Protein AF-A0A0V8JHJ2-F1 (afdb_monomer_lite)

Foldseek 3Di:
DVVVVVVVVVVVVVVVVVVVVVVVVVVVVVCVVVPDDPDDDDDDDDDDDPDVVVVLVVVLVVLLVDPDDDDDDDDDQDPDPSSVSVVVSVD

Structure (mmCIF, N/CA/C/O backbone):
data_AF-A0A0V8JHJ2-F1
#
_entry.id   AF-A0A0V8JHJ2-F1
#
loop_
_atom_site.group_PDB
_atom_site.id
_atom_site.type_symbol
_atom_site.label_atom_id
_atom_site.label_alt_id
_atom_site.label_comp_id
_atom_site.label_asym_id
_atom_site.label_entity_id
_atom_site.label_seq_id
_atom_site.pdbx_PDB_ins_code
_atom_site.Cartn_x
_atom_site.Cartn_y
_atom_site.Cartn_z
_atom_site.occupancy
_atom_site.B_iso_or_equiv
_atom_site.auth_seq_id
_atom_site.auth_comp_id
_atom_site.auth_asym_id
_atom_site.auth_atom_id
_atom_site.pdbx_PDB_model_num
ATOM 1 N N . MET A 1 1 ? 39.774 1.141 -44.357 1.00 69.31 1 MET A N 1
ATOM 2 C CA . MET A 1 1 ? 39.311 1.474 -42.988 1.00 69.31 1 MET A CA 1
ATOM 3 C C . MET A 1 1 ? 38.000 2.267 -43.000 1.00 69.31 1 MET A C 1
ATOM 5 O O . MET A 1 1 ? 37.043 1.822 -42.387 1.00 69.31 1 MET A O 1
ATOM 9 N N . PHE A 1 2 ? 37.905 3.345 -43.789 1.00 83.50 2 PHE A N 1
ATOM 10 C CA . PHE A 1 2 ? 36.720 4.220 -43.884 1.00 83.50 2 PHE A CA 1
ATOM 11 C C . PHE A 1 2 ? 35.403 3.513 -44.272 1.00 83.50 2 PHE A C 1
ATOM 13 O O . PHE A 1 2 ? 34.382 3.710 -43.627 1.00 83.50 2 PHE A O 1
ATOM 20 N N . LYS A 1 3 ? 35.430 2.602 -45.260 1.00 88.62 3 LYS A N 1
ATOM 21 C CA . LYS A 1 3 ? 34.243 1.812 -45.652 1.00 88.62 3 LYS A CA 1
ATOM 22 C C . LYS A 1 3 ? 33.699 0.940 -44.509 1.00 88.62 3 LYS A C 1
ATOM 24 O O . LYS A 1 3 ? 32.492 0.840 -44.348 1.00 88.62 3 LYS A O 1
ATOM 29 N N . LYS A 1 4 ? 34.582 0.347 -43.691 1.00 91.56 4 LYS A N 1
ATOM 30 C CA . LYS A 1 4 ? 34.181 -0.455 -42.520 1.00 91.56 4 LYS A CA 1
ATOM 31 C C . LYS A 1 4 ? 33.546 0.428 -41.442 1.00 91.56 4 LYS A C 1
ATOM 33 O O . LYS A 1 4 ? 32.524 0.053 -40.886 1.00 91.56 4 LYS A O 1
ATOM 38 N N . LEU A 1 5 ? 34.111 1.615 -41.208 1.00 94.31 5 LEU A N 1
ATOM 39 C CA . LEU A 1 5 ? 33.561 2.597 -40.270 1.00 94.31 5 LEU A CA 1
ATOM 40 C C . LEU A 1 5 ? 32.157 3.066 -40.690 1.00 94.31 5 LEU A C 1
ATOM 42 O O . LEU A 1 5 ? 31.261 3.130 -39.857 1.00 94.31 5 LEU A O 1
ATOM 46 N N . MET A 1 6 ? 31.946 3.314 -41.986 1.00 95.19 6 MET A N 1
ATOM 47 C CA . MET A 1 6 ? 30.639 3.711 -42.522 1.00 95.19 6 MET A CA 1
ATOM 48 C C . MET A 1 6 ? 29.581 2.610 -42.350 1.00 95.19 6 MET A C 1
ATOM 50 O O . MET A 1 6 ? 28.447 2.901 -41.982 1.00 95.19 6 MET A O 1
ATOM 54 N N . VAL A 1 7 ? 29.958 1.343 -42.562 1.00 96.38 7 VAL A N 1
ATOM 55 C CA . VAL A 1 7 ? 29.067 0.193 -42.332 1.00 96.38 7 VAL A CA 1
ATOM 56 C C . VAL A 1 7 ? 28.711 0.056 -40.850 1.00 96.38 7 VAL A C 1
ATOM 58 O O . VAL A 1 7 ? 27.548 -0.158 -40.526 1.00 96.38 7 VAL A O 1
ATOM 61 N N . ILE A 1 8 ? 29.679 0.224 -39.943 1.00 96.69 8 ILE A N 1
ATOM 62 C CA . ILE A 1 8 ? 29.425 0.174 -38.494 1.00 96.69 8 ILE A CA 1
ATOM 63 C C . ILE A 1 8 ? 28.456 1.287 -38.077 1.00 96.69 8 ILE A C 1
ATOM 65 O O . ILE A 1 8 ? 27.498 1.019 -37.356 1.00 96.69 8 ILE A O 1
ATOM 69 N N . LEU A 1 9 ? 28.663 2.513 -38.565 1.00 96.94 9 LEU A N 1
ATOM 70 C CA . LEU A 1 9 ? 27.779 3.638 -38.262 1.00 96.94 9 LEU A CA 1
ATOM 71 C C . LEU A 1 9 ? 26.347 3.374 -38.747 1.00 96.94 9 LEU A C 1
ATOM 73 O O . LEU A 1 9 ? 25.403 3.579 -37.991 1.00 96.94 9 LEU A O 1
ATOM 77 N N . LEU A 1 10 ? 26.194 2.848 -39.966 1.00 97.06 10 LEU A N 1
ATOM 78 C CA . LEU A 1 10 ? 24.892 2.475 -40.522 1.00 97.06 10 LEU A CA 1
ATOM 79 C C . LEU A 1 10 ? 24.175 1.440 -39.644 1.00 97.06 10 LEU A C 1
ATOM 81 O O . LEU A 1 10 ? 22.995 1.604 -39.344 1.00 97.06 10 LEU A O 1
ATOM 85 N N . LEU A 1 11 ? 24.885 0.395 -39.207 1.00 97.31 11 LEU A N 1
ATOM 86 C CA . LEU A 1 11 ? 24.317 -0.650 -38.351 1.00 97.31 11 LEU A CA 1
ATOM 87 C C . LEU A 1 11 ? 23.856 -0.094 -37.002 1.00 97.31 11 LEU A C 1
ATOM 89 O O . LEU A 1 11 ? 22.769 -0.439 -36.543 1.00 97.31 11 LEU A O 1
ATOM 93 N N . ILE A 1 12 ? 24.645 0.796 -36.397 1.00 97.56 12 ILE A N 1
ATOM 94 C CA . ILE A 1 12 ? 24.281 1.471 -35.147 1.00 97.56 12 ILE A CA 1
ATOM 95 C C . ILE A 1 12 ? 23.017 2.315 -35.350 1.00 97.56 12 ILE A C 1
ATOM 97 O O . ILE A 1 12 ? 22.078 2.220 -34.561 1.00 97.56 12 ILE A O 1
ATOM 101 N N . THR A 1 13 ? 22.947 3.099 -36.428 1.00 97.62 13 THR A N 1
ATOM 102 C CA . THR A 1 13 ? 21.754 3.896 -36.741 1.00 97.62 13 THR A CA 1
ATOM 103 C C . THR A 1 13 ? 20.526 3.011 -36.956 1.00 97.62 13 THR A C 1
ATOM 105 O O . THR A 1 13 ? 19.477 3.279 -36.371 1.00 97.62 13 THR A O 1
ATOM 108 N N . CYS A 1 14 ? 20.644 1.928 -37.728 1.00 97.75 14 CYS A N 1
ATOM 109 C CA . CYS A 1 14 ? 19.556 0.968 -37.919 1.00 97.75 14 CYS A CA 1
ATOM 110 C C . CYS A 1 14 ? 19.105 0.336 -36.597 1.00 97.75 14 CYS A C 1
ATOM 112 O O . CYS A 1 14 ? 17.904 0.221 -36.363 1.00 97.75 14 CYS A O 1
ATOM 114 N N . PHE A 1 15 ? 20.041 -0.021 -35.714 1.00 97.69 15 PHE A N 1
ATOM 115 C CA . PHE A 1 15 ? 19.727 -0.566 -34.395 1.00 97.69 15 PHE A CA 1
ATOM 116 C C . PHE A 1 15 ? 18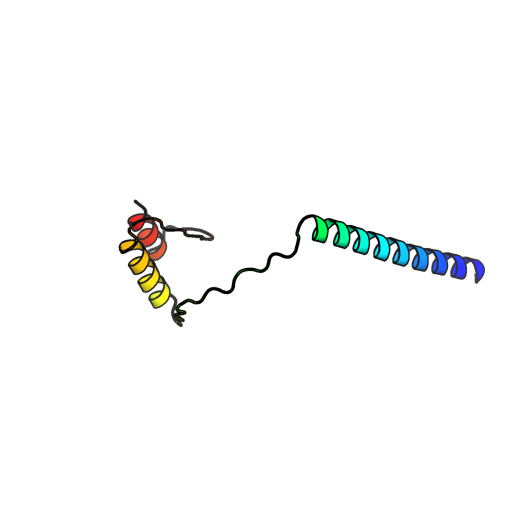.894 0.413 -33.557 1.00 97.69 15 PHE A C 1
ATOM 118 O O . PHE A 1 15 ? 17.850 0.032 -33.030 1.00 97.69 15 PHE A O 1
ATOM 125 N N . PHE A 1 16 ? 19.288 1.690 -33.497 1.00 97.94 16 PHE A N 1
ATOM 126 C CA . PHE A 1 16 ? 18.513 2.704 -32.777 1.00 97.94 16 PHE A CA 1
ATOM 127 C C . PHE A 1 16 ? 17.121 2.916 -33.378 1.00 97.94 16 PHE A C 1
ATOM 129 O O . PHE A 1 16 ? 16.154 3.045 -32.630 1.00 97.94 16 PHE A O 1
ATOM 136 N N . LEU A 1 17 ? 16.991 2.911 -34.707 1.00 97.88 17 LEU A N 1
ATOM 137 C CA . LEU A 1 17 ? 15.689 3.041 -35.366 1.00 97.88 17 LEU A CA 1
ATOM 138 C C . LEU A 1 17 ? 14.762 1.859 -35.052 1.00 97.88 17 LEU A C 1
ATOM 140 O O . LEU A 1 17 ? 13.588 2.073 -34.747 1.00 97.88 17 LEU A O 1
ATOM 144 N N . LEU A 1 18 ? 15.287 0.630 -35.074 1.00 97.88 18 LEU A N 1
ATOM 145 C CA . LEU A 1 18 ? 14.528 -0.567 -34.700 1.00 97.88 18 LEU A CA 1
ATOM 146 C C . LEU A 1 18 ? 14.097 -0.520 -33.233 1.00 97.88 18 LEU A C 1
ATOM 148 O O . LEU A 1 18 ? 12.941 -0.808 -32.932 1.00 97.88 18 LEU A O 1
ATOM 152 N N . PHE A 1 19 ? 14.986 -0.092 -32.335 1.00 97.75 19 PHE A N 1
ATOM 153 C CA . PHE A 1 19 ? 14.674 0.038 -30.914 1.00 97.75 19 PHE A CA 1
ATOM 154 C C . PHE A 1 19 ? 13.573 1.078 -30.657 1.00 97.75 19 PHE A C 1
ATOM 156 O O . PHE A 1 19 ? 12.623 0.819 -29.923 1.00 97.75 19 PHE A O 1
ATOM 163 N N . GLN A 1 20 ? 13.650 2.244 -31.307 1.00 97.44 20 GLN A N 1
ATOM 164 C CA . GLN A 1 20 ? 12.609 3.274 -31.210 1.00 97.44 20 GLN A CA 1
ATOM 165 C C . GLN A 1 20 ? 11.260 2.777 -31.742 1.00 97.44 20 GLN A C 1
ATOM 167 O O . GLN A 1 20 ? 10.213 3.065 -31.157 1.00 97.44 20 GLN A O 1
ATOM 172 N N . TRP A 1 21 ? 11.273 2.019 -32.841 1.00 98.06 21 TRP A N 1
ATOM 173 C CA . TRP A 1 21 ? 10.063 1.419 -33.390 1.00 98.06 21 TRP A CA 1
ATOM 174 C C . TRP A 1 21 ? 9.444 0.402 -32.427 1.00 98.06 21 TRP A C 1
ATOM 176 O O . TRP A 1 21 ? 8.246 0.487 -32.158 1.00 98.06 21 TRP A O 1
ATOM 186 N N . ASP A 1 22 ? 10.249 -0.493 -31.853 1.00 98.00 22 ASP A N 1
ATOM 187 C CA . ASP A 1 22 ? 9.792 -1.499 -30.889 1.00 98.00 22 ASP A CA 1
ATOM 188 C C . ASP A 1 22 ? 9.161 -0.857 -29.642 1.00 98.00 22 ASP A C 1
ATOM 190 O O . ASP A 1 22 ? 8.005 -1.139 -29.313 1.00 98.00 22 ASP A O 1
ATOM 194 N N . VAL A 1 23 ? 9.845 0.118 -29.029 1.00 97.81 23 VAL A N 1
ATOM 195 C CA . VAL A 1 23 ? 9.329 0.864 -27.868 1.00 97.81 23 VAL A CA 1
ATOM 196 C C . VAL A 1 23 ? 8.003 1.553 -28.195 1.00 97.81 23 VAL A C 1
ATOM 198 O O . VAL A 1 23 ? 7.049 1.479 -27.415 1.00 97.81 23 VAL A O 1
ATOM 201 N N . LYS A 1 24 ? 7.895 2.190 -29.368 1.00 97.81 24 LYS A N 1
ATOM 202 C CA . LYS A 1 24 ? 6.664 2.873 -29.791 1.00 97.81 24 LYS A CA 1
ATOM 203 C C . LYS A 1 24 ? 5.505 1.895 -29.991 1.00 97.81 24 LYS A C 1
ATOM 205 O O . LYS A 1 24 ? 4.368 2.204 -29.623 1.00 97.81 24 LYS A O 1
ATOM 210 N N . GLN A 1 25 ? 5.776 0.716 -30.546 1.00 97.62 25 GLN A N 1
ATOM 211 C CA . GLN A 1 25 ? 4.773 -0.332 -30.735 1.00 97.62 25 GLN A CA 1
ATOM 212 C C . GLN A 1 25 ? 4.338 -0.939 -29.396 1.00 97.62 25 GLN A C 1
ATOM 214 O O . GLN A 1 25 ? 3.137 -1.123 -29.175 1.00 97.62 25 GLN A O 1
ATOM 219 N N . GLY A 1 26 ? 5.280 -1.166 -28.477 1.00 97.25 26 GLY A N 1
ATOM 220 C CA . GLY A 1 26 ? 5.007 -1.587 -27.103 1.00 97.25 26 GLY A CA 1
ATOM 221 C C . GLY A 1 26 ? 4.120 -0.587 -26.362 1.00 97.25 26 GLY A C 1
ATOM 222 O O . GLY A 1 26 ? 3.068 -0.964 -25.845 1.00 97.25 26 GLY A O 1
ATOM 223 N N . TYR A 1 27 ? 4.471 0.701 -26.406 1.00 96.06 27 TYR A N 1
ATOM 224 C CA . TYR A 1 27 ? 3.668 1.782 -25.828 1.00 96.06 27 TYR A CA 1
ATOM 225 C C . TYR A 1 27 ? 2.248 1.821 -26.407 1.00 96.06 27 TYR A C 1
ATOM 227 O O . TYR A 1 27 ? 1.266 1.866 -25.663 1.00 96.06 27 TYR A O 1
ATOM 235 N N . LYS A 1 28 ? 2.112 1.742 -27.737 1.00 96.25 28 LYS A N 1
ATOM 236 C CA . LYS A 1 28 ? 0.805 1.733 -28.411 1.00 96.25 28 LYS A CA 1
ATOM 237 C C . LYS A 1 28 ? -0.047 0.530 -27.996 1.00 96.25 28 LYS A C 1
ATOM 239 O O . LYS A 1 28 ? -1.252 0.666 -27.793 1.00 96.25 28 LYS A O 1
ATOM 244 N N . LYS A 1 29 ? 0.559 -0.653 -27.866 1.00 97.12 29 LYS A N 1
ATOM 245 C CA . LYS A 1 29 ? -0.137 -1.865 -27.414 1.00 97.12 29 LYS A CA 1
ATOM 246 C C . LYS A 1 29 ? -0.564 -1.746 -25.951 1.00 97.12 29 LYS A C 1
ATOM 248 O O . LYS A 1 29 ? -1.705 -2.073 -25.632 1.00 97.12 29 LYS A O 1
ATOM 253 N N . TYR A 1 30 ? 0.323 -1.253 -25.088 1.00 95.25 30 TYR A N 1
ATOM 254 C CA . TYR A 1 30 ? 0.054 -1.077 -23.663 1.00 95.25 30 TYR A CA 1
ATOM 255 C C . TYR A 1 30 ? -1.084 -0.086 -23.422 1.00 95.25 30 TYR A C 1
ATOM 257 O O . TYR A 1 30 ? -2.048 -0.436 -22.753 1.00 95.25 30 TYR A O 1
ATOM 265 N N . THR A 1 31 ? -1.014 1.103 -24.024 1.00 93.94 31 THR A N 1
ATOM 266 C CA . THR A 1 31 ? -2.038 2.156 -23.878 1.00 93.94 31 THR A CA 1
ATOM 267 C C . THR A 1 31 ? -3.392 1.748 -24.453 1.00 93.94 31 THR A C 1
ATOM 269 O O . THR A 1 31 ? -4.424 2.107 -23.897 1.00 93.94 31 THR A O 1
ATOM 272 N N . LYS A 1 32 ? -3.415 0.948 -25.529 1.00 94.44 32 LYS A N 1
ATOM 273 C CA . LYS A 1 32 ? -4.661 0.376 -26.058 1.00 94.44 32 LYS A CA 1
ATOM 274 C C . LYS A 1 32 ? -5.291 -0.642 -25.100 1.00 94.44 32 LYS A C 1
ATOM 276 O O . LYS A 1 32 ? -6.511 -0.690 -24.995 1.00 94.44 32 LYS A O 1
ATOM 281 N N . ALA A 1 33 ? -4.478 -1.471 -24.443 1.00 95.50 33 ALA A N 1
ATOM 282 C CA . ALA A 1 33 ? -4.955 -2.461 -23.475 1.00 95.50 33 ALA A CA 1
ATOM 283 C C . ALA A 1 33 ? -5.297 -1.845 -22.105 1.00 95.50 33 ALA A C 1
ATOM 285 O O . ALA A 1 33 ? -6.159 -2.362 -21.401 1.00 95.50 33 ALA A O 1
ATOM 286 N N . HIS A 1 34 ? -4.651 -0.733 -21.752 1.00 92.31 34 HIS A N 1
ATOM 287 C CA . HIS A 1 34 ? -4.809 -0.014 -20.490 1.00 92.31 34 HIS A CA 1
ATOM 288 C C . HIS A 1 34 ? -5.197 1.436 -20.794 1.00 92.31 34 HIS A C 1
ATOM 290 O O . HIS A 1 34 ? -4.363 2.337 -20.653 1.00 92.31 34 HIS A O 1
ATOM 296 N N . PRO A 1 35 ? -6.434 1.677 -21.270 1.00 89.31 35 PRO A N 1
ATOM 297 C CA . PRO A 1 35 ? -6.895 3.034 -21.505 1.00 89.31 35 PRO A CA 1
ATOM 298 C C . PRO A 1 35 ? -6.801 3.824 -20.202 1.00 89.31 35 PRO A C 1
ATOM 300 O O . PRO A 1 35 ? -7.063 3.290 -19.120 1.00 89.31 35 PRO A O 1
ATOM 303 N N . TYR A 1 36 ? -6.436 5.098 -20.316 1.00 84.00 36 TYR A N 1
ATOM 304 C CA . TYR A 1 36 ? -6.469 6.008 -19.182 1.00 84.00 36 TYR A CA 1
ATOM 305 C C . TYR A 1 36 ? -7.875 5.996 -18.575 1.00 84.00 36 TYR A C 1
ATOM 307 O O . TYR A 1 36 ? -8.865 6.231 -19.270 1.00 84.00 36 TYR A O 1
ATOM 315 N N . ARG A 1 37 ? -7.957 5.667 -17.288 1.00 84.69 37 ARG A N 1
ATOM 316 C CA . ARG A 1 37 ? -9.180 5.776 -16.501 1.00 84.69 37 ARG A CA 1
ATOM 317 C C . ARG A 1 37 ? -8.985 6.947 -15.560 1.00 84.69 37 ARG A C 1
ATOM 319 O O . ARG A 1 37 ? -8.075 6.914 -14.736 1.00 84.69 37 ARG A O 1
ATOM 326 N N . GLU A 1 38 ? -9.826 7.964 -15.693 1.00 83.38 38 GLU A N 1
ATOM 327 C CA . GLU A 1 38 ? -9.913 8.999 -14.673 1.00 83.38 38 GLU A CA 1
ATOM 328 C C . GLU A 1 38 ? -10.417 8.351 -13.388 1.00 83.38 38 GLU A C 1
ATOM 330 O O . GLU A 1 38 ? -11.547 7.867 -13.310 1.00 83.38 38 GLU A O 1
ATOM 335 N N . THR A 1 39 ? -9.550 8.293 -12.382 1.00 82.75 39 THR A N 1
ATOM 336 C CA . THR A 1 39 ? -9.985 7.973 -11.030 1.00 82.75 39 THR A CA 1
ATOM 337 C C . THR A 1 39 ? -10.784 9.168 -10.536 1.00 82.75 39 THR A C 1
AT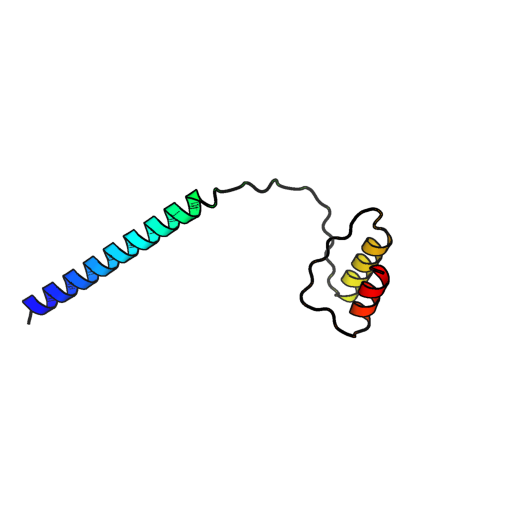OM 339 O O . THR A 1 39 ? -10.258 10.278 -10.461 1.00 82.75 39 THR A O 1
ATOM 342 N N . THR A 1 40 ? -12.054 8.955 -10.207 1.00 82.88 40 THR A N 1
ATOM 343 C CA . THR A 1 40 ? -12.901 9.993 -9.617 1.00 82.88 40 THR A CA 1
ATOM 344 C C . THR A 1 40 ? -12.229 10.572 -8.376 1.00 82.88 40 THR A C 1
ATOM 346 O O . THR A 1 40 ? -11.770 9.828 -7.508 1.00 82.88 40 THR A O 1
ATOM 349 N N . ALA A 1 41 ? -12.172 11.899 -8.280 1.00 82.12 41 ALA A N 1
ATOM 350 C CA . ALA A 1 41 ? -11.707 12.557 -7.071 1.00 82.12 41 ALA A CA 1
ATOM 351 C C . ALA A 1 41 ? -12.724 12.312 -5.947 1.00 82.12 41 ALA A C 1
ATOM 353 O O . ALA A 1 41 ? -13.892 12.682 -6.067 1.00 82.12 41 ALA A O 1
ATOM 354 N N . TYR A 1 42 ? -12.282 11.684 -4.861 1.00 80.69 42 TYR A N 1
ATOM 355 C CA . TYR A 1 42 ? -13.107 11.473 -3.677 1.00 80.69 42 TYR A CA 1
ATOM 356 C C . TYR A 1 42 ? -12.810 12.554 -2.642 1.00 80.69 42 TYR A C 1
ATOM 358 O O . TYR A 1 42 ? -11.652 12.848 -2.344 1.00 80.69 42 TYR A O 1
ATOM 366 N N . THR A 1 43 ? -13.857 13.126 -2.056 1.00 86.06 43 THR A N 1
ATOM 367 C CA . THR A 1 43 ? -13.731 13.952 -0.853 1.00 86.06 43 THR A CA 1
ATOM 368 C C . THR A 1 43 ? -13.731 13.043 0.368 1.00 86.06 43 THR A C 1
ATOM 370 O O . THR A 1 43 ? -14.658 12.254 0.548 1.00 86.06 43 THR A O 1
ATOM 373 N N . GLY A 1 44 ? -12.715 13.156 1.218 1.00 84.69 44 GLY A N 1
ATOM 374 C CA . GLY A 1 44 ? -12.583 12.341 2.423 1.00 84.69 44 GLY A CA 1
ATOM 375 C C . GLY A 1 44 ? -12.002 13.131 3.587 1.00 84.69 44 GLY A C 1
ATOM 376 O O . GLY A 1 44 ? -11.490 14.237 3.417 1.00 84.69 44 GLY A O 1
ATOM 377 N N . LYS A 1 45 ? -12.084 12.551 4.786 1.00 88.81 45 LYS A N 1
ATOM 378 C CA . LYS A 1 45 ? -11.385 13.057 5.969 1.00 88.81 45 LYS A CA 1
ATOM 379 C C . LYS A 1 45 ? -10.031 12.364 6.057 1.00 88.81 45 LYS A C 1
ATOM 381 O O . LYS A 1 45 ? -9.968 11.140 6.019 1.00 88.81 45 LYS A O 1
ATOM 386 N N . LEU A 1 46 ? -8.965 13.151 6.169 1.00 89.62 46 LEU A N 1
ATOM 387 C CA . LEU A 1 46 ? -7.613 12.647 6.381 1.00 89.62 46 LEU A CA 1
ATOM 388 C C . LEU A 1 46 ? -7.205 12.899 7.830 1.00 89.62 46 LEU A C 1
ATOM 390 O O . LEU A 1 46 ? -7.314 14.020 8.326 1.00 89.62 46 LEU A O 1
ATOM 394 N N . THR A 1 47 ? -6.683 11.869 8.486 1.00 92.44 47 THR A N 1
ATOM 395 C CA . THR A 1 47 ? -6.051 11.987 9.801 1.00 92.44 47 THR A CA 1
ATOM 396 C C . THR A 1 47 ? -4.619 11.485 9.699 1.00 92.44 47 THR A C 1
ATOM 398 O O . THR A 1 47 ? -4.374 10.381 9.219 1.00 92.44 47 THR A O 1
ATOM 401 N N . MET A 1 48 ? -3.665 12.313 10.124 1.00 94.44 48 MET A N 1
ATOM 402 C CA . MET A 1 48 ? -2.247 11.962 10.145 1.00 94.44 48 MET A CA 1
ATOM 403 C C . MET A 1 48 ? -1.856 11.501 11.549 1.00 94.44 48 MET A C 1
ATOM 405 O O . MET A 1 48 ? -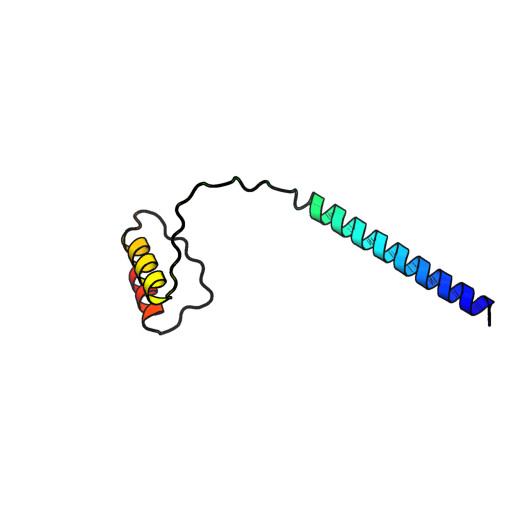2.033 12.238 12.519 1.00 94.44 48 MET A O 1
ATOM 409 N N . PHE A 1 49 ? -1.294 10.298 11.649 1.00 95.75 49 PHE A N 1
ATOM 410 C CA . PHE A 1 49 ? -0.790 9.743 12.902 1.00 95.75 49 PHE A CA 1
ATOM 411 C C . PHE A 1 49 ? 0.744 9.794 12.909 1.00 95.75 49 PHE A C 1
ATOM 413 O O . PHE A 1 49 ? 1.370 9.011 12.197 1.00 95.75 49 PHE A O 1
ATOM 420 N N . PRO A 1 50 ? 1.371 10.685 13.698 1.00 93.31 50 PRO A N 1
ATOM 421 C CA . PRO A 1 50 ? 2.832 10.792 13.751 1.00 93.31 50 PRO A CA 1
ATOM 422 C C . PRO A 1 50 ? 3.491 9.599 14.459 1.00 93.31 50 PRO A C 1
ATOM 424 O O . PRO A 1 50 ? 4.689 9.376 14.325 1.00 93.31 50 PRO A O 1
ATOM 427 N N . GLU A 1 51 ? 2.711 8.823 15.213 1.00 95.88 51 GLU A N 1
ATOM 428 C CA . GLU A 1 51 ? 3.167 7.677 15.991 1.00 95.88 51 GLU A CA 1
ATOM 429 C C . GLU A 1 51 ? 2.382 6.428 15.584 1.00 95.88 51 GLU A C 1
ATOM 431 O O . GLU A 1 51 ? 1.148 6.445 15.527 1.00 95.88 51 GLU A O 1
ATOM 436 N N . GLY A 1 52 ? 3.089 5.313 15.374 1.00 90.81 52 GLY A N 1
ATOM 437 C CA . GLY A 1 52 ? 2.461 4.041 15.006 1.00 90.81 52 GLY A CA 1
ATOM 438 C C . GLY A 1 52 ? 1.471 3.526 16.057 1.00 90.81 52 GLY A C 1
ATOM 439 O O . GLY A 1 52 ? 0.449 2.947 15.707 1.00 90.81 52 GLY A O 1
ATOM 440 N N . SER A 1 53 ? 1.709 3.790 17.344 1.00 92.56 53 SER A N 1
ATOM 441 C CA . SER A 1 53 ? 0.791 3.409 18.429 1.00 92.56 53 SER A CA 1
ATOM 442 C C . SER A 1 53 ? -0.594 4.050 18.277 1.00 92.56 53 SER A C 1
ATOM 444 O O . SER A 1 53 ? -1.608 3.373 18.465 1.00 92.56 53 SER A O 1
ATOM 446 N N . LYS A 1 54 ? -0.650 5.331 17.887 1.00 95.06 54 LYS A N 1
ATOM 447 C CA . LYS A 1 54 ? -1.904 6.055 17.628 1.00 95.06 54 LYS A CA 1
ATOM 448 C C . LYS A 1 54 ? -2.606 5.515 16.385 1.00 95.06 54 LYS A C 1
ATOM 450 O O . LYS A 1 54 ? -3.812 5.286 16.440 1.00 95.06 54 LYS A O 1
ATOM 455 N N . LEU A 1 55 ? -1.847 5.230 15.321 1.00 94.00 55 LEU A N 1
ATOM 456 C CA . LEU A 1 55 ? -2.373 4.596 14.107 1.00 94.00 55 LEU A CA 1
ATOM 457 C C . LEU A 1 55 ? -3.060 3.264 14.431 1.00 94.00 55 LEU A C 1
ATOM 459 O O . LEU A 1 55 ? -4.229 3.085 14.105 1.00 94.00 55 LEU A O 1
ATOM 463 N N . TYR A 1 56 ? -2.361 2.345 15.104 1.00 92.62 56 TYR A N 1
ATOM 464 C CA . TYR A 1 56 ? -2.914 1.025 15.415 1.00 92.62 56 TYR A CA 1
ATOM 465 C C . TYR A 1 56 ? -4.087 1.094 16.395 1.00 92.62 56 TYR A C 1
ATOM 467 O O . TYR A 1 56 ? -5.033 0.327 16.258 1.00 92.62 56 TYR A O 1
ATOM 475 N N . THR A 1 57 ? -4.069 2.027 17.351 1.00 94.12 57 THR A N 1
ATOM 476 C CA . THR A 1 57 ? -5.206 2.230 18.264 1.00 94.12 57 THR A CA 1
ATOM 477 C C . THR A 1 57 ? -6.454 2.691 17.510 1.00 94.12 57 THR A C 1
ATOM 479 O O . THR A 1 57 ? -7.530 2.138 17.734 1.00 94.12 57 THR A O 1
ATOM 482 N N . SER A 1 58 ? -6.313 3.659 16.595 1.00 94.94 58 SER A N 1
ATOM 483 C CA . SER A 1 58 ? -7.422 4.118 15.749 1.00 94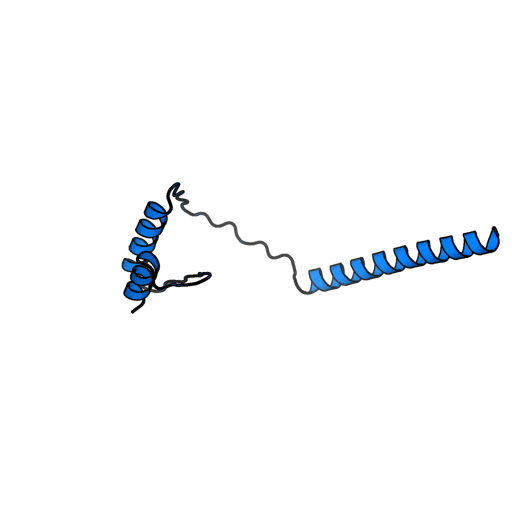.94 58 SER A CA 1
ATOM 484 C C . SER A 1 58 ? -7.929 2.988 14.855 1.00 94.94 58 SER A C 1
ATOM 486 O O . SER A 1 58 ? -9.110 2.671 14.889 1.00 94.94 58 SER A O 1
ATOM 488 N N . LEU A 1 59 ? -7.025 2.302 14.151 1.00 93.44 59 LEU A N 1
ATOM 489 C CA . LEU A 1 59 ? -7.367 1.217 13.230 1.00 93.44 59 LEU A CA 1
ATOM 490 C C . LEU A 1 59 ? -8.103 0.059 13.926 1.00 93.44 59 LEU A C 1
ATOM 492 O O . LEU A 1 59 ? -9.126 -0.405 13.433 1.00 93.44 59 LEU A O 1
ATOM 496 N N . LEU A 1 60 ? -7.632 -0.383 15.097 1.00 94.00 60 LEU A N 1
ATOM 497 C CA . LEU A 1 60 ? -8.307 -1.432 15.874 1.00 94.00 60 LEU A CA 1
ATOM 498 C C . LEU A 1 60 ? -9.667 -0.968 16.421 1.00 94.00 60 LEU A C 1
ATOM 500 O O . LEU A 1 60 ? -10.556 -1.793 16.622 1.00 94.00 60 LEU A O 1
ATOM 504 N N . THR A 1 61 ? -9.838 0.331 16.679 1.00 95.00 61 THR A N 1
ATOM 505 C CA . THR A 1 61 ? -11.132 0.902 17.084 1.00 95.00 61 THR A CA 1
ATOM 506 C C . THR A 1 61 ? -12.115 0.878 15.920 1.00 95.00 61 THR A C 1
ATOM 508 O O . THR A 1 61 ? -13.227 0.384 16.090 1.00 95.00 61 THR A O 1
ATOM 511 N N . ASP A 1 62 ? -11.683 1.312 14.735 1.00 93.88 62 ASP A N 1
ATOM 512 C CA . ASP A 1 62 ? -12.503 1.304 13.521 1.00 93.88 62 ASP A CA 1
ATOM 513 C C . ASP A 1 62 ? -12.930 -0.126 13.150 1.00 93.88 62 ASP A C 1
ATOM 515 O O . ASP A 1 62 ? -14.083 -0.361 12.801 1.00 93.88 62 ASP A O 1
ATOM 519 N N . MET A 1 63 ? -12.036 -1.110 13.313 1.00 94.38 63 MET A N 1
ATOM 520 C CA . MET A 1 63 ? -12.366 -2.527 13.116 1.00 94.38 63 MET A CA 1
ATOM 521 C C . MET A 1 63 ? -13.442 -3.028 14.085 1.00 94.38 63 MET A C 1
ATOM 523 O O . MET A 1 63 ? -14.359 -3.721 13.661 1.00 94.38 63 MET A O 1
ATOM 527 N N . LYS A 1 64 ? -13.362 -2.670 15.374 1.00 94.44 64 LYS A N 1
ATOM 528 C CA . LYS A 1 64 ? -14.375 -3.054 16.377 1.00 94.44 64 LYS A CA 1
ATOM 529 C C . LYS A 1 64 ? -15.752 -2.459 16.092 1.00 94.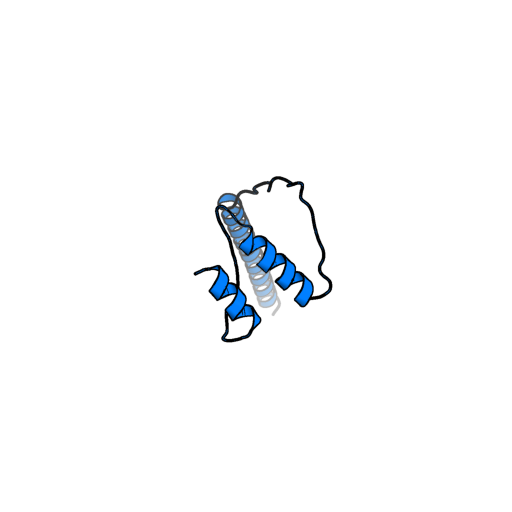44 64 LYS A C 1
ATOM 531 O O . LYS A 1 64 ?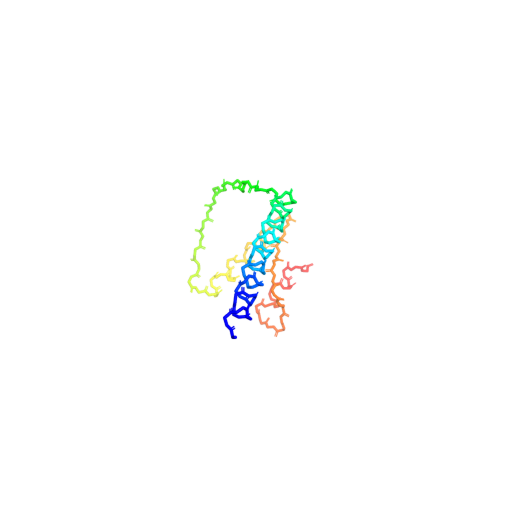 -16.752 -3.023 16.519 1.00 94.44 64 LYS A O 1
ATOM 536 N N . GLN A 1 65 ? -15.790 -1.296 15.448 1.00 95.25 65 GLN A N 1
ATOM 537 C CA . GLN A 1 65 ? -17.018 -0.565 15.136 1.00 95.25 65 GLN A CA 1
ATOM 538 C C . GLN A 1 65 ? -17.575 -0.905 13.747 1.00 95.25 65 GLN A C 1
ATOM 540 O O . GLN A 1 65 ? -18.643 -0.418 13.387 1.00 95.25 65 GLN A O 1
ATOM 545 N N . ALA A 1 66 ? -16.870 -1.714 12.953 1.00 94.56 66 ALA A N 1
ATOM 546 C CA . ALA A 1 66 ? -17.300 -2.064 11.611 1.00 94.56 66 ALA A CA 1
ATOM 547 C C . ALA A 1 66 ? -18.526 -2.992 11.647 1.00 94.56 66 ALA A C 1
ATOM 549 O O . ALA A 1 66 ? -18.474 -4.091 12.190 1.00 94.56 66 ALA A O 1
ATOM 550 N N . GLU A 1 67 ? -19.620 -2.569 11.014 1.00 93.81 67 GLU A N 1
ATOM 551 C CA . GLU A 1 67 ? -20.882 -3.327 11.003 1.00 93.81 67 GLU A CA 1
ATOM 552 C C . GLU A 1 67 ? -21.027 -4.267 9.796 1.00 93.81 67 GLU A C 1
ATOM 554 O O . GLU A 1 67 ? -21.895 -5.136 9.790 1.00 93.81 67 GLU A O 1
ATOM 559 N N . SER A 1 68 ? -20.227 -4.082 8.739 1.00 93.62 68 SER A N 1
ATOM 560 C CA . SER A 1 68 ? -20.409 -4.810 7.471 1.00 93.62 68 SER A CA 1
ATOM 561 C C . SER A 1 68 ? -19.155 -5.533 6.994 1.00 93.62 68 SER A C 1
ATOM 563 O O . SER A 1 68 ? -19.126 -6.759 6.976 1.00 93.62 68 SER A O 1
ATOM 565 N N . TYR A 1 69 ? -18.123 -4.796 6.577 1.00 92.25 69 TYR A N 1
ATOM 566 C CA . TYR A 1 69 ? -16.933 -5.387 5.966 1.00 92.25 69 TYR A CA 1
ATOM 567 C C . TYR A 1 69 ? -15.666 -4.670 6.417 1.00 92.25 69 TYR A C 1
ATOM 569 O O . TYR A 1 69 ? -15.625 -3.442 6.476 1.00 92.25 69 TYR A O 1
ATOM 577 N N . ILE A 1 70 ? -14.613 -5.450 6.652 1.00 90.69 70 ILE A N 1
ATOM 578 C CA . ILE A 1 70 ? -13.257 -4.962 6.897 1.00 90.69 70 ILE A CA 1
ATOM 579 C C . ILE A 1 70 ? -12.391 -5.420 5.722 1.00 90.69 70 ILE A C 1
ATOM 581 O O . ILE A 1 70 ? -12.168 -6.615 5.536 1.00 90.69 70 ILE A O 1
ATOM 585 N N . TYR A 1 71 ? -11.893 -4.470 4.929 1.00 90.06 71 TYR A N 1
ATOM 586 C CA . TYR A 1 71 ? -10.908 -4.733 3.879 1.00 90.06 71 TYR A CA 1
ATOM 587 C C . TYR A 1 71 ? -9.523 -4.367 4.402 1.00 90.06 71 TYR A C 1
ATOM 589 O O . TYR A 1 71 ? -9.232 -3.192 4.622 1.00 90.06 71 TYR A O 1
ATOM 597 N N . LEU A 1 72 ? -8.669 -5.370 4.601 1.00 86.31 72 LEU A N 1
ATOM 598 C CA . LEU A 1 72 ? -7.331 -5.178 5.148 1.00 86.31 72 LEU A CA 1
ATOM 599 C C . LEU A 1 72 ? -6.275 -5.725 4.190 1.00 86.31 72 LEU A C 1
ATOM 601 O O . LEU A 1 72 ? -6.305 -6.898 3.825 1.00 86.31 72 LEU A O 1
ATOM 605 N N . GLN A 1 73 ? -5.307 -4.882 3.836 1.00 86.75 73 GLN A N 1
ATOM 606 C CA . GLN A 1 73 ? -4.110 -5.299 3.118 1.00 86.75 73 GLN A CA 1
ATOM 607 C C . GLN A 1 73 ? -2.896 -5.175 4.035 1.00 86.75 73 GLN A C 1
ATOM 609 O O . GLN A 1 73 ? -2.588 -4.096 4.535 1.00 86.75 73 GLN A O 1
ATOM 614 N N . PHE A 1 74 ? -2.207 -6.291 4.249 1.00 85.31 74 PHE A N 1
ATOM 615 C CA . PHE A 1 74 ? -1.031 -6.392 5.106 1.00 85.31 74 PHE A CA 1
ATOM 616 C C . PHE A 1 74 ? 0.070 -7.171 4.384 1.00 85.31 74 PHE A C 1
ATOM 618 O O . PHE A 1 74 ? -0.203 -7.967 3.488 1.00 85.31 74 PHE A O 1
ATOM 625 N N . PHE A 1 75 ? 1.324 -6.930 4.768 1.00 86.50 75 PHE A N 1
ATOM 626 C CA . PHE A 1 75 ? 2.456 -7.679 4.226 1.00 86.50 75 PHE A CA 1
ATOM 627 C C . PHE A 1 75 ? 2.597 -9.041 4.924 1.00 86.50 75 PHE A C 1
ATOM 629 O O . PHE A 1 75 ? 2.603 -10.069 4.255 1.00 86.50 75 PHE A O 1
ATOM 636 N N . ILE A 1 76 ? 2.689 -9.055 6.263 1.00 88.69 76 ILE A N 1
ATOM 637 C CA . ILE A 1 76 ? 2.840 -10.264 7.095 1.00 88.69 76 ILE A CA 1
ATOM 638 C C . ILE A 1 76 ? 2.179 -10.028 8.467 1.00 88.69 76 ILE A C 1
ATOM 640 O O . ILE A 1 76 ? 2.331 -8.944 9.027 1.00 88.69 76 ILE A O 1
ATOM 644 N N . PHE A 1 77 ? 1.520 -11.051 9.027 1.00 88.19 77 PHE A N 1
ATOM 645 C CA . PHE A 1 77 ? 1.206 -11.147 10.461 1.00 88.19 77 PHE A CA 1
ATOM 646 C C . PHE A 1 77 ? 2.218 -12.055 11.160 1.00 88.19 77 PHE A C 1
ATOM 648 O O . PHE A 1 77 ? 2.601 -13.095 10.619 1.00 88.19 77 PHE A O 1
ATOM 655 N N . ARG A 1 78 ? 2.653 -11.673 12.359 1.00 89.75 78 ARG A N 1
ATOM 656 C CA . ARG A 1 78 ? 3.577 -12.463 13.184 1.00 89.75 78 ARG A CA 1
ATOM 657 C C . ARG A 1 78 ? 2.954 -12.731 14.548 1.00 89.75 78 ARG A C 1
ATOM 659 O O . ARG A 1 78 ? 1.940 -12.139 14.896 1.00 89.75 78 ARG A O 1
ATOM 666 N N . ASP A 1 79 ? 3.566 -13.619 15.320 1.00 93.12 79 ASP A N 1
ATOM 667 C CA . ASP A 1 79 ? 3.216 -13.789 16.730 1.00 93.12 79 ASP A CA 1
ATOM 668 C C . ASP A 1 79 ? 3.801 -12.625 17.548 1.00 93.12 79 ASP A C 1
ATOM 670 O O . ASP A 1 79 ? 4.874 -12.717 18.144 1.00 93.12 79 ASP A O 1
ATOM 674 N N . ASP A 1 80 ? 3.147 -11.468 17.450 1.00 92.44 80 ASP A N 1
ATOM 675 C CA . ASP A 1 80 ? 3.490 -10.252 18.178 1.00 92.44 80 ASP A CA 1
ATOM 676 C C . ASP A 1 80 ? 2.234 -9.589 18.774 1.00 92.44 80 ASP A C 1
ATOM 678 O O . ASP A 1 80 ? 1.121 -9.800 18.279 1.00 92.44 80 ASP A O 1
ATOM 682 N N . PRO A 1 81 ? 2.381 -8.754 19.823 1.00 91.75 81 PRO A N 1
ATOM 683 C CA . PRO A 1 81 ? 1.237 -8.217 20.556 1.00 91.75 81 PRO A CA 1
ATOM 684 C C . PRO A 1 81 ? 0.263 -7.368 19.734 1.00 91.75 81 PRO A C 1
ATOM 686 O O . PRO A 1 81 ? -0.880 -7.199 20.156 1.00 91.75 81 PRO A O 1
ATOM 689 N N . ILE A 1 82 ? 0.688 -6.780 18.611 1.00 89.75 82 ILE A N 1
ATOM 690 C CA . ILE A 1 82 ? -0.203 -5.994 17.750 1.00 89.75 82 ILE A CA 1
ATOM 691 C C . ILE A 1 82 ? -0.913 -6.922 16.774 1.00 89.75 82 ILE A C 1
ATOM 693 O O . ILE A 1 82 ? -2.141 -6.889 16.707 1.00 89.75 82 ILE A O 1
ATOM 697 N N . SER A 1 83 ? -0.174 -7.790 16.083 1.00 90.88 83 SER A N 1
ATOM 698 C CA . SER A 1 83 ? -0.750 -8.781 15.168 1.00 90.88 83 SER A CA 1
ATOM 699 C C . SER A 1 83 ? -1.801 -9.658 15.850 1.00 90.88 83 SER A C 1
ATOM 701 O O . SER A 1 83 ? -2.876 -9.877 15.295 1.00 90.88 83 SER A O 1
ATOM 703 N N . MET A 1 84 ? -1.551 -10.093 17.088 1.00 92.56 84 MET A N 1
ATOM 704 C CA . MET A 1 84 ? -2.509 -10.921 17.825 1.00 92.56 84 MET A CA 1
ATOM 705 C C . MET A 1 84 ? -3.808 -10.176 18.155 1.00 92.56 84 MET A C 1
ATOM 707 O O . MET A 1 84 ? -4.875 -10.780 18.081 1.00 92.56 84 MET A O 1
ATOM 711 N N . LYS A 1 85 ? -3.754 -8.859 18.406 1.00 92.12 85 LYS A N 1
ATOM 712 C CA . LYS A 1 85 ? -4.963 -8.030 18.575 1.00 92.12 85 LYS A CA 1
ATOM 713 C C . LYS A 1 85 ? -5.776 -7.925 17.286 1.00 92.12 85 LYS A C 1
ATOM 715 O O . LYS A 1 85 ? -6.999 -7.932 17.348 1.00 92.12 85 LYS A O 1
ATOM 720 N N . PHE A 1 86 ? -5.117 -7.826 16.127 1.00 91.00 86 PHE A N 1
ATOM 721 C CA . PHE A 1 86 ? -5.810 -7.853 14.833 1.00 91.00 86 PHE A CA 1
ATOM 722 C C . PHE A 1 86 ? -6.520 -9.184 14.616 1.00 91.00 86 PHE A C 1
ATOM 724 O O . PHE A 1 86 ? -7.704 -9.202 14.301 1.00 91.00 86 PHE A O 1
ATOM 731 N N . ILE A 1 87 ? -5.794 -10.290 14.798 1.00 89.19 87 ILE A N 1
ATOM 732 C CA . ILE A 1 87 ? -6.320 -11.639 14.576 1.00 89.19 87 ILE A CA 1
ATOM 733 C C . ILE A 1 87 ? -7.494 -11.923 15.515 1.00 89.19 87 ILE A C 1
ATOM 735 O O . ILE A 1 87 ? -8.464 -12.541 15.095 1.00 89.19 87 ILE A O 1
ATOM 739 N N . GLU A 1 88 ? -7.431 -11.465 16.766 1.00 91.75 88 GLU A N 1
ATOM 740 C CA . GLU A 1 88 ? -8.522 -11.628 17.728 1.00 91.75 88 GLU A CA 1
ATOM 741 C C . GLU A 1 88 ? -9.811 -10.918 17.293 1.00 91.75 88 GLU A C 1
ATOM 743 O O . GLU A 1 88 ? -10.885 -11.474 17.480 1.00 91.75 88 GLU A O 1
ATOM 748 N N . LEU A 1 89 ? -9.719 -9.743 16.659 1.00 90.56 89 LEU A N 1
ATOM 749 C CA . LEU A 1 89 ? -10.887 -9.003 16.160 1.00 90.56 89 LEU A CA 1
ATOM 750 C C . LEU A 1 89 ? -11.499 -9.566 14.876 1.00 90.56 89 LEU A C 1
ATOM 752 O O . LEU A 1 89 ? -12.603 -9.174 14.514 1.00 90.56 89 LEU A O 1
ATOM 756 N N . LEU A 1 90 ? -10.769 -10.421 14.161 1.00 83.81 90 LEU A N 1
ATOM 757 C CA . LEU A 1 90 ? -11.232 -11.047 12.920 1.00 83.81 90 LEU A CA 1
ATOM 758 C C . LEU A 1 90 ? -11.836 -12.443 13.142 1.00 83.81 90 LEU A C 1
ATOM 760 O O . LEU A 1 90 ? -12.260 -13.069 12.170 1.00 83.81 90 LEU A O 1
ATOM 764 N N . LYS A 1 91 ? -11.824 -12.945 14.380 1.00 78.75 91 LYS A N 1
ATOM 765 C CA . LYS A 1 91 ? -12.493 -14.191 14.774 1.00 78.75 91 LYS A CA 1
ATOM 766 C C . LYS A 1 91 ? -13.966 -13.942 15.062 1.00 78.75 91 LYS A C 1
ATOM 768 O O . LYS A 1 91 ? -14.756 -14.841 14.705 1.00 78.75 91 LYS A O 1
#

pLDDT: mean 92.01, std 5.32, range [69.31, 98.06]

Sequence (91 aa):
MFKKLMVILLLITCFFLLFQWDVKQGYKKYTKAHPYRETTAYTGKLTMFPEGSKLYTSLLTDMKQAESYIYLQFFIFRDDPISMKFIELLK

Organism: NCBI:txid1414648

Radius of gyration: 27.61 Å; chains: 1; bounding box: 60×28×66 Å

Secondary structure (DSSP, 8-state):
-HHHHHHHHHHHHHHHHHHHHHHHHHHHHHHHHS----PPPPP------SSHHHHHHHHHHHHHH-SS------S---SSHHHHHHHHHT-